Protein AF-A0A562LGI1-F1 (afdb_monomer_lite)

Structure (mmCIF, N/CA/C/O backbone):
data_AF-A0A562LGI1-F1
#
_entry.id   AF-A0A562LGI1-F1
#
loop_
_atom_site.group_PDB
_atom_site.id
_atom_site.type_symbol
_atom_site.label_atom_id
_atom_site.label_alt_id
_atom_site.label_comp_id
_atom_site.label_asym_id
_atom_site.label_entity_id
_atom_site.label_seq_id
_atom_site.pdbx_PDB_ins_code
_atom_site.Cartn_x
_atom_site.Cartn_y
_atom_site.Cartn_z
_atom_site.occupancy
_atom_site.B_iso_or_equiv
_atom_site.auth_seq_id
_atom_site.auth_comp_id
_atom_site.auth_asym_id
_atom_site.auth_atom_id
_atom_site.pdbx_PDB_model_num
ATOM 1 N N . MET A 1 1 ? -8.576 11.559 -2.040 1.00 71.62 1 MET A N 1
ATOM 2 C CA . MET A 1 1 ? -7.499 11.051 -1.160 1.00 71.62 1 MET A CA 1
ATOM 3 C C . MET A 1 1 ? -8.046 9.906 -0.315 1.00 71.62 1 MET A C 1
ATOM 5 O O . MET A 1 1 ? -9.107 10.083 0.276 1.00 71.62 1 MET A O 1
ATOM 9 N N . PHE A 1 2 ? -7.371 8.755 -0.280 1.00 81.25 2 PHE A N 1
ATOM 10 C CA . PHE A 1 2 ? -7.767 7.583 0.516 1.00 81.25 2 PHE A CA 1
ATOM 11 C C . PHE A 1 2 ? -6.683 7.232 1.539 1.00 81.25 2 PHE A C 1
ATOM 13 O 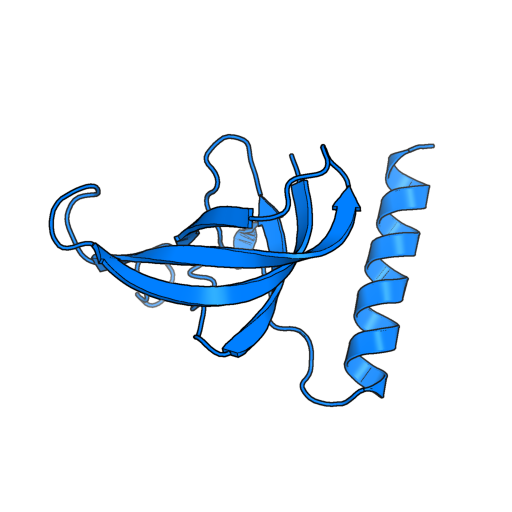O . PHE A 1 2 ? -5.495 7.321 1.235 1.00 81.25 2 PHE A O 1
ATOM 20 N N . VAL A 1 3 ? -7.102 6.824 2.738 1.00 81.81 3 VAL A N 1
ATOM 21 C CA . VAL A 1 3 ? -6.222 6.254 3.763 1.00 81.81 3 VAL A CA 1
ATOM 22 C C . VAL A 1 3 ? -6.848 4.969 4.273 1.00 81.81 3 VAL A C 1
ATOM 24 O O . VAL A 1 3 ? -8.014 4.967 4.674 1.00 81.81 3 VAL A O 1
ATOM 27 N N . GLY A 1 4 ? -6.091 3.879 4.294 1.00 84.94 4 GLY A N 1
ATOM 28 C CA . GLY A 1 4 ? -6.628 2.612 4.768 1.00 84.94 4 GLY A CA 1
ATOM 29 C C . GLY A 1 4 ? -5.604 1.501 4.869 1.00 84.94 4 GLY A C 1
ATOM 30 O O . GLY A 1 4 ? -4.494 1.596 4.348 1.00 84.94 4 GLY A O 1
ATOM 31 N N . VAL A 1 5 ? -6.010 0.437 5.552 1.00 86.06 5 VAL A N 1
ATOM 32 C CA . VAL A 1 5 ? -5.264 -0.813 5.588 1.00 86.06 5 VAL A CA 1
ATOM 33 C C . VAL A 1 5 ? -5.625 -1.615 4.357 1.00 86.06 5 VAL A C 1
ATOM 35 O O . VAL A 1 5 ? -6.804 -1.882 4.106 1.00 86.06 5 VAL A O 1
ATOM 38 N N . VAL A 1 6 ? -4.613 -2.034 3.612 1.00 85.31 6 VAL A N 1
ATOM 39 C CA . VAL A 1 6 ? -4.799 -2.876 2.436 1.00 85.31 6 VAL A CA 1
ATOM 40 C C . VAL A 1 6 ? -3.896 -4.091 2.465 1.00 85.31 6 VAL A C 1
ATOM 42 O O . VAL A 1 6 ? -2.887 -4.104 3.166 1.00 85.31 6 VAL A O 1
ATOM 45 N N . ARG A 1 7 ? -4.210 -5.077 1.629 1.00 85.31 7 ARG A N 1
ATOM 46 C CA . ARG A 1 7 ? -3.341 -6.219 1.355 1.00 85.31 7 ARG A CA 1
ATOM 47 C C . ARG A 1 7 ? -3.053 -6.318 -0.136 1.00 85.31 7 ARG A C 1
ATOM 49 O O . ARG A 1 7 ? -3.989 -6.374 -0.932 1.00 85.31 7 ARG A O 1
ATOM 56 N N . GLY A 1 8 ? -1.775 -6.368 -0.505 1.00 78.81 8 GLY A N 1
ATOM 57 C CA . GLY A 1 8 ? -1.374 -6.588 -1.895 1.00 78.81 8 GLY A CA 1
ATOM 58 C C . GLY A 1 8 ? -1.694 -8.012 -2.342 1.00 78.81 8 GLY A C 1
ATOM 59 O O . GLY A 1 8 ? -1.325 -8.969 -1.654 1.00 78.81 8 GLY A O 1
ATOM 60 N N . THR A 1 9 ? -2.362 -8.163 -3.486 1.00 67.75 9 THR A N 1
ATOM 61 C CA . THR A 1 9 ? -2.798 -9.474 -3.998 1.00 67.75 9 THR A CA 1
ATOM 62 C C . THR A 1 9 ? -2.218 -9.838 -5.353 1.00 67.75 9 THR A C 1
ATOM 64 O O . THR A 1 9 ? -1.967 -11.015 -5.597 1.00 67.75 9 THR A O 1
ATOM 67 N N . GLN A 1 10 ? -1.969 -8.861 -6.221 1.00 70.19 10 GLN A N 1
ATOM 68 C CA . GLN A 1 10 ? -1.417 -9.090 -7.555 1.00 70.19 10 GLN A CA 1
ATOM 69 C C . GLN A 1 10 ? -0.369 -8.036 -7.866 1.00 70.19 10 GLN A C 1
ATOM 71 O O . GLN A 1 10 ? -0.579 -6.869 -7.556 1.00 70.19 10 GLN A O 1
ATOM 76 N N . PHE A 1 11 ? 0.744 -8.464 -8.458 1.00 72.50 11 PHE A N 1
ATOM 77 C CA . PHE A 1 11 ? 1.909 -7.638 -8.753 1.00 72.50 11 PHE A CA 1
ATOM 78 C C . PHE A 1 11 ? 2.282 -7.870 -10.204 1.00 72.50 11 PHE A C 1
ATOM 80 O O . PHE A 1 11 ? 2.584 -8.999 -10.591 1.00 72.50 11 PHE A O 1
ATOM 87 N N . VAL A 1 12 ? 2.236 -6.811 -11.001 1.00 67.75 12 VAL A N 1
ATOM 88 C CA . VAL A 1 12 ? 2.640 -6.849 -12.401 1.00 67.75 12 VAL A CA 1
ATOM 89 C C . VAL A 1 12 ? 3.831 -5.906 -12.544 1.00 67.75 12 VAL A C 1
ATOM 91 O O . VAL A 1 12 ? 3.662 -4.700 -12.327 1.00 67.75 12 VAL A O 1
ATOM 94 N N . PRO A 1 13 ? 5.031 -6.427 -12.863 1.00 65.81 13 PRO A N 1
ATOM 95 C CA . PRO A 1 13 ? 6.135 -5.596 -13.314 1.00 65.81 13 PRO A CA 1
ATOM 96 C C . PRO A 1 13 ? 5.660 -4.853 -14.554 1.00 65.81 13 PRO A C 1
ATOM 98 O O . PRO A 1 13 ? 5.262 -5.469 -15.544 1.00 65.81 13 PRO A O 1
ATOM 101 N N . ASP A 1 14 ? 5.622 -3.531 -14.482 1.00 62.22 14 ASP A N 1
ATOM 102 C CA . ASP A 1 14 ? 5.221 -2.761 -15.635 1.00 62.22 14 ASP A CA 1
ATOM 103 C C . ASP A 1 14 ? 6.406 -2.637 -16.591 1.00 62.22 14 ASP A C 1
ATOM 105 O O . ASP A 1 14 ? 7.357 -1.896 -16.342 1.00 62.22 14 ASP A O 1
ATOM 109 N N . GLU A 1 15 ? 6.358 -3.395 -17.683 1.00 55.03 15 GLU A N 1
ATOM 110 C CA . GLU A 1 15 ? 7.380 -3.339 -18.725 1.00 55.03 15 GLU A CA 1
ATOM 111 C C . GLU A 1 15 ? 7.050 -2.319 -19.829 1.00 55.03 15 GLU A C 1
ATOM 113 O O . GLU A 1 15 ? 7.926 -2.037 -20.647 1.00 55.03 15 GLU A O 1
ATOM 118 N N . ARG A 1 16 ? 5.829 -1.747 -19.905 1.00 51.47 16 ARG A N 1
ATOM 119 C CA . ARG A 1 16 ? 5.437 -0.910 -21.068 1.00 51.47 16 ARG A CA 1
ATOM 120 C C . ARG A 1 16 ? 4.490 0.275 -20.825 1.00 51.47 16 ARG A C 1
ATOM 122 O O . ARG A 1 16 ? 4.440 1.138 -21.696 1.00 51.47 16 ARG A O 1
ATOM 129 N N . VAL A 1 17 ? 3.748 0.370 -19.721 1.00 55.25 17 VAL A N 1
ATOM 130 C CA . VAL A 1 17 ? 2.689 1.393 -19.541 1.00 55.25 17 VAL A CA 1
ATOM 131 C C . VAL A 1 17 ? 3.214 2.702 -18.922 1.00 55.25 17 VAL A C 1
ATOM 133 O O . VAL A 1 17 ? 2.723 3.776 -19.257 1.00 55.25 17 VAL A O 1
ATOM 136 N N . PHE A 1 18 ? 4.257 2.635 -18.095 1.00 52.06 18 PHE A N 1
ATOM 137 C CA . PHE A 1 18 ? 4.895 3.741 -17.363 1.00 52.06 18 PHE A CA 1
ATOM 138 C C . PHE A 1 18 ? 6.405 3.851 -17.642 1.00 52.06 18 PHE A C 1
ATOM 140 O O . PHE A 1 18 ? 7.136 4.491 -16.889 1.00 52.06 18 PHE A O 1
ATOM 147 N N . GLY A 1 19 ? 6.894 3.235 -18.723 1.00 55.28 19 GLY A N 1
ATOM 148 C CA . GLY A 1 19 ? 8.294 3.353 -19.153 1.00 55.28 19 GLY A CA 1
ATOM 149 C C . GLY A 1 19 ? 9.273 2.350 -18.529 1.00 55.28 19 GLY A C 1
ATOM 150 O O . GLY A 1 19 ? 10.477 2.517 -18.698 1.00 55.28 19 GLY A O 1
ATOM 151 N N . GLY A 1 20 ? 8.775 1.300 -17.865 1.00 56.97 20 GLY A N 1
ATOM 152 C CA . GLY A 1 20 ? 9.602 0.234 -17.294 1.00 56.97 20 GLY A CA 1
ATOM 153 C C . GLY A 1 20 ? 9.917 0.434 -15.808 1.00 56.97 20 GLY A C 1
ATOM 154 O O . GLY A 1 20 ? 10.269 1.526 -15.370 1.00 56.97 20 GLY A O 1
ATOM 155 N N . GLY A 1 21 ? 9.792 -0.640 -15.023 1.00 62.56 21 GLY A N 1
ATOM 156 C CA . GLY A 1 21 ? 10.315 -0.751 -13.653 1.00 62.56 21 GLY A CA 1
ATOM 157 C C . GLY A 1 21 ? 9.423 -0.212 -12.528 1.00 62.56 21 GLY A C 1
ATOM 158 O O . GLY A 1 21 ? 9.830 -0.222 -11.368 1.00 62.56 21 GLY A O 1
ATOM 159 N N . HIS A 1 22 ? 8.192 0.183 -12.839 1.00 70.31 22 HIS A N 1
ATOM 160 C CA . HIS A 1 22 ? 7.151 0.388 -11.832 1.00 70.31 22 HIS A CA 1
ATOM 161 C C . HIS A 1 22 ? 6.499 -0.946 -11.464 1.00 70.31 22 HIS A C 1
ATOM 163 O O . HIS A 1 22 ? 6.498 -1.896 -12.252 1.00 70.31 22 HIS A O 1
ATOM 169 N N . ILE A 1 23 ? 5.901 -1.011 -10.278 1.00 74.56 23 ILE A N 1
ATOM 170 C CA . ILE A 1 23 ? 5.096 -2.159 -9.867 1.00 74.56 23 ILE A CA 1
ATOM 171 C C . ILE A 1 23 ? 3.645 -1.703 -9.822 1.00 74.56 23 ILE A C 1
ATOM 173 O O . ILE A 1 23 ? 3.253 -0.923 -8.953 1.00 74.56 23 ILE A O 1
ATOM 177 N N . ARG A 1 24 ? 2.829 -2.205 -10.752 1.00 78.75 24 ARG A N 1
ATOM 178 C CA . ARG A 1 24 ? 1.378 -2.077 -10.626 1.00 78.75 24 ARG A CA 1
ATOM 179 C C . ARG A 1 24 ? 0.894 -3.172 -9.692 1.00 78.75 24 ARG A C 1
ATOM 181 O O . ARG A 1 24 ? 1.164 -4.351 -9.930 1.00 78.75 24 ARG A O 1
ATOM 188 N N . ALA A 1 25 ? 0.176 -2.781 -8.648 1.00 81.44 25 ALA A N 1
ATOM 189 C CA . ALA A 1 25 ? -0.388 -3.716 -7.694 1.00 81.44 25 ALA A CA 1
ATOM 190 C C . ALA A 1 25 ? -1.901 -3.551 -7.568 1.00 81.44 25 ALA A C 1
ATOM 192 O O . ALA A 1 25 ? -2.418 -2.436 -7.551 1.00 81.44 25 ALA A O 1
ATOM 193 N N . VAL A 1 26 ? -2.602 -4.675 -7.438 1.00 85.56 26 VAL A N 1
ATOM 194 C CA . VAL A 1 26 ? -3.993 -4.684 -6.975 1.00 85.56 26 VAL A CA 1
ATOM 195 C C . VAL A 1 26 ? -3.965 -4.858 -5.466 1.00 85.56 26 VAL A C 1
ATOM 197 O O . VAL A 1 26 ? -3.325 -5.784 -4.949 1.00 85.56 26 VAL A O 1
ATOM 200 N N . VAL A 1 27 ? -4.648 -3.967 -4.754 1.00 86.94 27 VAL A N 1
ATOM 201 C CA . VAL A 1 27 ? -4.732 -4.005 -3.295 1.00 86.94 27 VAL A CA 1
ATOM 202 C C . VAL A 1 27 ? -6.182 -4.144 -2.842 1.00 86.94 27 VAL A C 1
ATOM 204 O O . VAL A 1 27 ? -7.065 -3.407 -3.284 1.00 86.94 27 VAL A O 1
ATOM 207 N N . ASP A 1 28 ? -6.421 -5.102 -1.950 1.00 88.94 28 ASP A N 1
ATOM 208 C CA . ASP A 1 28 ? -7.716 -5.297 -1.297 1.00 88.94 28 ASP A CA 1
ATOM 209 C C . ASP A 1 28 ? -7.800 -4.417 -0.054 1.00 88.94 28 ASP A C 1
ATOM 211 O O . ASP A 1 28 ? -6.916 -4.484 0.805 1.00 88.94 28 ASP A O 1
ATOM 215 N N . VAL A 1 29 ? -8.875 -3.641 0.084 1.00 87.44 29 VAL A N 1
ATOM 216 C CA . VAL A 1 29 ? -9.104 -2.817 1.276 1.00 87.44 29 VAL A CA 1
ATOM 217 C C . VAL A 1 29 ? -9.610 -3.690 2.419 1.00 87.44 29 VAL A C 1
ATOM 219 O O . VAL A 1 29 ? -10.625 -4.374 2.303 1.00 87.44 29 VAL A O 1
ATOM 222 N N . ARG A 1 30 ? -8.891 -3.661 3.541 1.00 86.56 30 ARG A N 1
ATOM 223 C CA . ARG A 1 30 ? -9.243 -4.361 4.784 1.00 86.56 30 ARG A CA 1
ATOM 224 C C . ARG A 1 30 ? -9.956 -3.449 5.761 1.00 86.56 30 ARG A C 1
ATOM 226 O O . ARG A 1 30 ? -10.927 -3.859 6.383 1.00 86.56 30 ARG A O 1
ATOM 233 N N . GLU A 1 31 ? -9.470 -2.221 5.876 1.00 84.88 31 GLU A N 1
ATOM 234 C CA . GLU A 1 31 ? -10.039 -1.207 6.750 1.00 84.88 31 GLU A CA 1
ATOM 235 C C . GLU A 1 31 ? -9.917 0.151 6.072 1.00 84.88 31 GLU A C 1
ATOM 237 O O . GLU A 1 31 ? -8.835 0.540 5.626 1.00 84.88 31 GLU A O 1
ATOM 242 N N . MET A 1 32 ? -11.028 0.875 5.987 1.00 83.06 32 MET A N 1
ATOM 243 C CA . MET A 1 32 ? -11.035 2.229 5.457 1.00 83.06 32 MET A CA 1
ATOM 244 C C . MET A 1 32 ? -10.964 3.225 6.604 1.00 83.06 32 MET A C 1
ATOM 246 O O . MET A 1 32 ? -11.860 3.282 7.445 1.00 83.06 32 MET A O 1
ATOM 250 N N . LEU A 1 33 ? -9.923 4.052 6.594 1.00 81.06 33 LEU A N 1
ATOM 251 C CA . LEU A 1 33 ? -9.759 5.123 7.563 1.00 81.06 33 LEU A CA 1
ATOM 252 C C . LEU A 1 33 ? -10.297 6.433 6.989 1.00 81.06 33 LEU A C 1
ATOM 254 O O . LEU A 1 33 ? -11.068 7.095 7.664 1.00 81.06 33 LEU A O 1
ATOM 258 N N . LYS A 1 34 ? -9.995 6.798 5.739 1.00 82.25 34 LYS A N 1
ATOM 259 C CA . LYS A 1 34 ? -10.486 8.036 5.104 1.00 82.25 34 LYS A CA 1
ATOM 260 C C . LYS A 1 34 ? -10.712 7.847 3.605 1.00 82.25 34 LYS A C 1
ATOM 262 O O . LYS A 1 34 ? -9.989 7.083 2.971 1.00 82.25 34 LYS A O 1
ATOM 267 N N . GLY A 1 35 ? -11.647 8.610 3.045 1.00 80.38 35 GLY A N 1
ATOM 268 C CA . GLY A 1 35 ? -11.982 8.603 1.620 1.00 80.38 35 GLY A CA 1
ATOM 269 C C . GLY A 1 35 ? -13.243 7.798 1.313 1.00 80.38 35 GLY A C 1
ATOM 270 O O . GLY A 1 35 ? -13.931 7.341 2.225 1.00 80.38 35 GLY A O 1
ATOM 271 N N . ASP A 1 36 ? -13.540 7.653 0.023 1.00 79.44 36 ASP A N 1
ATOM 272 C CA . ASP A 1 36 ? -14.731 6.939 -0.433 1.00 79.44 36 ASP A CA 1
ATOM 273 C C . ASP A 1 36 ? -14.549 5.418 -0.342 1.00 79.44 36 ASP A C 1
ATOM 275 O O . ASP A 1 36 ? -13.486 4.901 -0.714 1.00 79.44 36 ASP A O 1
ATOM 279 N N . PRO A 1 37 ? -15.588 4.678 0.089 1.00 71.69 37 PRO A N 1
ATOM 280 C CA . PRO A 1 37 ? -15.520 3.232 0.209 1.00 71.69 37 PRO A CA 1
ATOM 281 C C . PRO A 1 37 ? -15.372 2.580 -1.162 1.00 71.69 37 PRO A C 1
ATOM 283 O O . PRO A 1 37 ? -16.278 2.605 -1.995 1.00 71.69 37 PRO A O 1
ATOM 286 N N . LYS A 1 38 ? -14.217 1.946 -1.372 1.00 81.50 38 LYS A N 1
ATOM 287 C CA . LYS A 1 38 ? -13.950 1.062 -2.506 1.00 81.50 38 LYS A CA 1
ATOM 288 C C . LYS A 1 38 ? -13.353 -0.247 -1.994 1.00 81.50 38 LYS A C 1
ATOM 290 O O . LYS A 1 38 ? -12.492 -0.210 -1.119 1.00 81.50 38 LYS A O 1
ATOM 295 N N . PRO A 1 39 ? -13.779 -1.404 -2.525 1.00 82.06 39 PRO A N 1
ATOM 296 C CA . PRO A 1 39 ? -13.283 -2.698 -2.061 1.00 82.06 39 PRO A CA 1
ATOM 297 C C . PRO A 1 39 ? -11.842 -2.971 -2.513 1.00 82.06 39 PRO A C 1
ATOM 299 O O . PRO A 1 39 ? -11.127 -3.741 -1.874 1.00 82.06 39 PRO A O 1
ATOM 302 N N . ARG A 1 40 ? -11.422 -2.358 -3.627 1.00 86.19 40 ARG A N 1
ATOM 303 C CA . ARG A 1 40 ? -10.126 -2.575 -4.273 1.00 86.19 40 ARG A CA 1
ATOM 304 C C . ARG A 1 40 ? -9.599 -1.297 -4.902 1.00 86.19 40 ARG A C 1
ATOM 306 O O . ARG A 1 40 ? -10.387 -0.483 -5.386 1.00 86.19 40 ARG A O 1
ATOM 313 N N . PHE A 1 41 ? -8.277 -1.185 -4.952 1.00 84.62 41 PHE A N 1
ATOM 314 C CA . PHE A 1 41 ? -7.572 -0.159 -5.713 1.00 84.62 41 PHE A CA 1
ATOM 315 C C . PHE A 1 41 ? -6.514 -0.788 -6.620 1.00 84.62 41 PHE A C 1
ATOM 317 O O . PHE A 1 41 ? -5.837 -1.739 -6.229 1.00 84.62 41 PHE A O 1
ATOM 324 N N . ASP A 1 42 ? -6.363 -0.209 -7.809 1.00 86.69 42 ASP A N 1
ATOM 325 C CA . ASP A 1 42 ? -5.170 -0.373 -8.633 1.00 86.69 42 ASP A CA 1
ATOM 326 C C . ASP A 1 42 ? -4.189 0.726 -8.244 1.00 86.69 42 ASP A C 1
ATOM 328 O O . ASP A 1 42 ? -4.505 1.911 -8.376 1.00 86.69 42 ASP A O 1
ATOM 332 N N . VAL A 1 43 ? -3.017 0.338 -7.756 1.00 85.88 43 VAL A N 1
ATOM 333 C CA . VAL A 1 43 ? -1.990 1.265 -7.282 1.00 85.88 43 VAL A CA 1
ATOM 334 C C . VAL A 1 43 ? -0.702 1.105 -8.069 1.00 85.88 43 VAL A C 1
ATOM 336 O O . VAL A 1 43 ? -0.424 0.042 -8.631 1.00 85.88 43 VAL A O 1
ATOM 339 N N . ILE A 1 44 ? 0.087 2.173 -8.105 1.00 83.56 44 ILE A N 1
ATOM 340 C CA . ILE A 1 44 ? 1.380 2.204 -8.787 1.00 83.56 44 ILE A CA 1
ATOM 341 C C . ILE A 1 44 ? 2.449 2.521 -7.752 1.00 83.56 44 ILE A C 1
ATOM 343 O O . ILE A 1 44 ? 2.440 3.603 -7.164 1.00 83.56 44 ILE A O 1
ATOM 347 N N . ASP A 1 45 ? 3.357 1.577 -7.534 1.00 80.75 45 ASP A N 1
ATOM 348 C CA . ASP A 1 45 ? 4.565 1.786 -6.744 1.00 80.75 45 ASP A CA 1
ATOM 349 C C . ASP A 1 45 ? 5.712 2.217 -7.659 1.00 80.75 45 ASP A C 1
ATOM 351 O O . ASP A 1 45 ? 5.876 1.711 -8.778 1.00 80.75 45 ASP A O 1
ATOM 355 N N . GLY A 1 46 ? 6.482 3.186 -7.170 1.00 72.00 46 GLY A N 1
ATOM 356 C CA . GLY A 1 46 ? 7.655 3.708 -7.852 1.00 72.00 46 GLY A CA 1
ATOM 357 C C . GLY A 1 46 ? 8.743 2.650 -8.031 1.00 72.00 46 GLY A C 1
ATOM 358 O O . GLY A 1 46 ? 8.746 1.604 -7.380 1.00 72.00 46 GLY A O 1
ATOM 359 N N . LEU A 1 47 ? 9.701 2.959 -8.905 1.00 68.62 47 LEU A N 1
ATOM 360 C CA . LEU A 1 47 ? 10.891 2.145 -9.148 1.00 68.62 47 LEU A CA 1
ATOM 361 C C . LEU A 1 47 ? 11.593 1.761 -7.832 1.00 68.62 47 LEU A C 1
ATOM 363 O O . LEU A 1 47 ? 11.894 2.657 -7.035 1.00 68.62 47 LEU A O 1
ATOM 367 N N . PRO A 1 48 ? 11.945 0.477 -7.614 1.00 67.06 48 PRO A N 1
ATOM 368 C CA . PRO A 1 48 ? 12.689 0.023 -6.437 1.00 67.06 48 PRO A CA 1
ATOM 369 C C . PRO A 1 48 ? 14.182 0.389 -6.546 1.00 67.06 48 PRO A C 1
ATOM 371 O O . PRO A 1 48 ? 15.070 -0.440 -6.358 1.00 67.06 48 PRO A O 1
ATOM 374 N N . LEU A 1 49 ? 14.470 1.643 -6.895 1.00 66.88 49 LEU A N 1
ATOM 375 C CA . LEU A 1 49 ? 15.806 2.215 -6.948 1.00 66.88 49 LEU A CA 1
ATOM 376 C C . LEU A 1 49 ? 16.092 2.962 -5.644 1.00 66.88 49 LEU A C 1
ATOM 378 O O . LEU A 1 49 ? 15.223 3.633 -5.079 1.00 66.88 49 LEU A O 1
ATOM 382 N N . ILE A 1 50 ? 17.336 2.864 -5.174 1.00 61.69 50 ILE A N 1
ATOM 383 C CA . ILE A 1 50 ? 17.797 3.595 -3.991 1.00 61.69 50 ILE A CA 1
ATOM 384 C C . ILE A 1 50 ? 17.553 5.093 -4.220 1.00 61.69 50 ILE A C 1
ATOM 386 O O . ILE A 1 50 ? 17.990 5.656 -5.219 1.00 61.69 50 ILE A O 1
ATOM 390 N N . GLY A 1 51 ? 16.833 5.727 -3.291 1.00 66.56 51 GLY A N 1
ATOM 391 C CA . GLY A 1 51 ? 16.490 7.150 -3.355 1.00 66.56 51 GLY A CA 1
ATOM 392 C C . GLY A 1 51 ? 15.153 7.486 -4.029 1.00 66.56 51 GLY A C 1
ATOM 393 O O . GLY A 1 51 ? 14.743 8.638 -3.957 1.00 66.56 51 GLY A O 1
ATOM 394 N N . MET A 1 52 ? 14.426 6.524 -4.616 1.00 71.44 52 MET A N 1
ATOM 395 C CA . MET A 1 52 ? 13.170 6.799 -5.344 1.00 71.44 52 MET A CA 1
ATOM 396 C C . MET A 1 52 ? 11.873 6.661 -4.522 1.00 71.44 52 MET A C 1
ATOM 398 O O . MET A 1 52 ? 10.804 6.454 -5.086 1.00 71.44 52 MET A O 1
ATOM 402 N N . CYS A 1 53 ? 11.924 6.804 -3.191 1.00 76.50 53 CYS A N 1
ATOM 403 C CA . CYS A 1 53 ? 10.746 6.759 -2.301 1.00 76.50 53 CYS A CA 1
ATOM 404 C C . CYS A 1 53 ? 9.807 5.538 -2.495 1.00 76.50 53 CYS A C 1
ATOM 406 O O . CYS A 1 53 ? 8.668 5.595 -2.036 1.00 76.50 53 CYS A O 1
ATOM 408 N N . SER A 1 54 ? 10.228 4.448 -3.148 1.00 81.19 54 SER A N 1
ATOM 409 C CA . SER A 1 54 ? 9.358 3.289 -3.405 1.00 81.19 54 SER A CA 1
ATOM 410 C C . SER A 1 54 ? 8.863 2.672 -2.100 1.00 81.19 54 SER A C 1
ATOM 412 O O . SER A 1 54 ? 9.642 2.465 -1.170 1.00 81.19 54 SER A O 1
ATOM 414 N N . ALA A 1 55 ? 7.566 2.365 -2.042 1.00 80.06 55 ALA A N 1
ATOM 415 C CA . ALA A 1 55 ? 6.953 1.668 -0.914 1.00 80.06 55 ALA A CA 1
ATOM 416 C C . ALA A 1 55 ? 7.362 0.187 -0.847 1.00 80.06 55 ALA A C 1
ATOM 418 O O . ALA A 1 55 ? 7.161 -0.458 0.186 1.00 80.06 55 ALA A O 1
ATOM 419 N N . SER A 1 56 ? 7.946 -0.341 -1.928 1.00 78.69 56 SER A N 1
ATOM 420 C CA . SER A 1 56 ? 8.331 -1.741 -2.082 1.00 78.69 56 SER A CA 1
ATOM 421 C C . SER A 1 56 ? 7.197 -2.675 -1.666 1.00 78.69 56 SER A C 1
ATOM 423 O O . SER A 1 56 ? 7.364 -3.521 -0.777 1.00 78.69 56 SER A O 1
ATOM 425 N N . LEU A 1 57 ? 6.019 -2.477 -2.265 1.00 79.94 57 LEU A N 1
ATOM 426 C CA . LEU A 1 57 ? 4.846 -3.300 -1.999 1.00 79.94 57 LEU A CA 1
ATOM 427 C C . LEU A 1 57 ? 5.152 -4.782 -2.276 1.00 79.94 57 LEU A C 1
ATOM 429 O O . LEU A 1 57 ? 5.800 -5.131 -3.263 1.00 79.94 57 LEU A O 1
ATOM 433 N N . ARG A 1 58 ? 4.657 -5.670 -1.408 1.00 78.62 58 ARG A N 1
ATOM 434 C CA . ARG A 1 58 ? 4.837 -7.126 -1.510 1.00 78.62 58 ARG A CA 1
ATOM 435 C C . ARG A 1 58 ? 3.512 -7.853 -1.371 1.00 78.62 58 ARG A C 1
ATOM 437 O O . ARG A 1 58 ? 2.645 -7.455 -0.590 1.00 78.62 58 ARG A O 1
ATOM 444 N N . ALA A 1 59 ? 3.380 -8.954 -2.102 1.00 79.94 59 ALA A N 1
ATOM 445 C CA . ALA A 1 59 ? 2.200 -9.801 -2.037 1.00 79.94 59 ALA A CA 1
ATOM 446 C C . ALA A 1 59 ? 2.011 -10.392 -0.643 1.00 79.94 59 ALA A C 1
ATOM 448 O O . ALA A 1 59 ? 2.960 -10.834 0.000 1.00 79.94 59 ALA A O 1
ATOM 449 N N . GLY A 1 60 ? 0.763 -10.400 -0.179 1.00 79.06 60 GLY A N 1
ATOM 450 C CA . GLY A 1 60 ? 0.390 -10.998 1.095 1.00 79.06 60 GLY A CA 1
ATOM 451 C C . GLY A 1 60 ? 0.706 -10.153 2.330 1.00 79.06 60 GLY A C 1
ATOM 452 O O . GLY A 1 60 ? 0.149 -10.474 3.380 1.00 79.06 60 GLY A O 1
ATOM 453 N N . ILE A 1 61 ? 1.495 -9.082 2.204 1.00 82.19 61 ILE A N 1
ATOM 454 C CA . ILE A 1 61 ? 1.787 -8.127 3.278 1.00 82.19 61 ILE A CA 1
ATOM 455 C C . ILE A 1 61 ? 0.702 -7.053 3.321 1.00 82.19 61 ILE A C 1
ATOM 457 O O . ILE A 1 61 ? 0.152 -6.647 2.290 1.00 82.19 61 ILE A O 1
ATOM 461 N N . GLU A 1 62 ? 0.374 -6.619 4.534 1.00 86.75 62 GLU A N 1
ATOM 462 C CA . GLU A 1 62 ? -0.576 -5.540 4.746 1.00 86.75 62 GLU A CA 1
ATOM 463 C C . GLU A 1 62 ? 0.137 -4.213 4.942 1.00 86.75 62 GLU A C 1
ATOM 465 O O . GLU A 1 62 ? 1.178 -4.134 5.590 1.00 86.75 62 GLU A O 1
ATOM 470 N N . TYR A 1 63 ? -0.437 -3.171 4.362 1.00 86.69 63 TYR A N 1
ATOM 471 C CA . TYR A 1 63 ? 0.129 -1.835 4.345 1.00 86.69 63 TYR A CA 1
ATOM 472 C C . TYR A 1 63 ? -0.905 -0.842 4.829 1.00 86.69 63 TYR A C 1
ATOM 474 O O . TYR A 1 63 ? -2.097 -0.978 4.550 1.00 86.69 63 TYR A O 1
ATOM 482 N N . VAL A 1 64 ? -0.423 0.198 5.495 1.00 87.38 64 VAL A N 1
ATOM 483 C CA . VAL A 1 64 ? -1.153 1.455 5.570 1.00 87.38 64 VAL A CA 1
ATOM 484 C C . VAL A 1 64 ? -0.871 2.183 4.268 1.00 87.38 64 VAL A C 1
ATOM 486 O O . VAL A 1 64 ? 0.278 2.534 3.999 1.00 87.38 64 VAL A O 1
ATOM 489 N N . LEU A 1 65 ? -1.904 2.387 3.461 1.00 85.56 65 LEU A N 1
ATOM 490 C CA . LEU A 1 65 ? -1.814 3.157 2.231 1.00 85.56 65 LEU A CA 1
ATOM 491 C C . LEU A 1 65 ? -2.319 4.574 2.422 1.00 85.56 65 LEU A C 1
ATOM 493 O O . LEU A 1 65 ? -3.361 4.794 3.038 1.00 85.56 65 LEU A O 1
ATOM 497 N N . PHE A 1 66 ? -1.610 5.493 1.778 1.00 82.06 66 PHE A N 1
ATOM 498 C CA . PHE A 1 66 ? -2.053 6.850 1.507 1.00 82.06 66 PHE A CA 1
ATOM 499 C C . PHE A 1 66 ? -2.107 7.007 -0.009 1.00 82.06 66 PHE A C 1
ATOM 501 O O . PHE A 1 66 ? -1.073 7.004 -0.675 1.00 82.06 66 PHE A O 1
ATOM 508 N N . LEU A 1 67 ? -3.316 7.091 -0.558 1.00 78.25 67 LEU A N 1
ATOM 509 C CA . LEU A 1 67 ? -3.528 7.271 -1.990 1.00 78.25 67 LEU A CA 1
ATOM 510 C C . LEU A 1 67 ? -3.920 8.714 -2.281 1.00 78.25 67 LEU A C 1
ATOM 512 O O . LEU A 1 67 ? -4.903 9.247 -1.744 1.00 78.25 67 LEU A O 1
ATOM 516 N N . ASP A 1 68 ? -3.140 9.325 -3.164 1.00 73.56 68 ASP A N 1
ATOM 517 C CA . ASP A 1 68 ? -3.486 10.569 -3.829 1.00 73.56 68 ASP A CA 1
ATOM 518 C C . ASP A 1 68 ? -4.431 10.306 -5.018 1.00 73.56 68 ASP A C 1
ATOM 520 O O . ASP A 1 68 ? -4.885 9.187 -5.257 1.00 73.56 68 ASP A O 1
ATOM 524 N N . GLU A 1 69 ? -4.768 11.354 -5.766 1.00 72.31 69 GLU A N 1
ATOM 525 C CA . GLU A 1 69 ? -5.656 11.259 -6.934 1.00 72.31 69 GLU A CA 1
ATOM 526 C C . GLU A 1 69 ? -5.061 10.441 -8.091 1.00 72.31 69 GLU A C 1
ATOM 528 O O . GLU A 1 69 ? -5.786 10.045 -9.002 1.00 72.31 69 GLU A O 1
ATOM 533 N N . ARG A 1 70 ? -3.752 10.163 -8.057 1.00 74.62 70 ARG A N 1
ATOM 534 C CA . ARG A 1 70 ? -3.030 9.397 -9.078 1.00 74.62 70 ARG A CA 1
ATOM 535 C C . ARG A 1 70 ? -2.926 7.913 -8.727 1.00 74.62 70 ARG A C 1
ATOM 537 O O . ARG A 1 70 ? -2.376 7.152 -9.517 1.00 74.62 70 ARG A O 1
ATOM 544 N N . ASN A 1 71 ? -3.441 7.502 -7.563 1.00 78.06 71 ASN A N 1
ATOM 545 C CA . ASN A 1 71 ? -3.250 6.169 -6.984 1.00 78.06 71 ASN A CA 1
ATOM 546 C C . ASN A 1 71 ? -1.764 5.765 -6.890 1.00 78.06 71 ASN A C 1
ATOM 548 O O . ASN A 1 71 ? -1.422 4.581 -6.975 1.00 78.06 71 ASN A O 1
ATOM 552 N N . ALA A 1 72 ? -0.877 6.749 -6.729 1.00 82.12 72 ALA A N 1
ATOM 553 C CA . ALA A 1 72 ? 0.545 6.504 -6.568 1.00 82.12 72 ALA A CA 1
ATOM 554 C C . ALA A 1 72 ? 0.851 6.175 -5.104 1.00 82.12 72 ALA A C 1
ATOM 556 O O . ALA A 1 72 ? 0.329 6.811 -4.184 1.00 82.12 72 ALA A O 1
ATOM 557 N N . VAL A 1 73 ? 1.723 5.193 -4.884 1.00 85.12 73 VAL A N 1
ATOM 558 C CA . VAL A 1 73 ? 2.197 4.817 -3.550 1.00 85.12 73 VAL A CA 1
ATOM 559 C C . VAL A 1 73 ? 3.678 5.118 -3.422 1.00 85.12 73 VAL A C 1
ATOM 561 O O . VAL A 1 73 ? 4.459 4.913 -4.348 1.00 85.12 73 VAL A O 1
ATOM 564 N N . SER A 1 74 ? 4.071 5.637 -2.265 1.00 83.56 74 SER A N 1
ATOM 565 C CA . SER A 1 74 ? 5.472 5.896 -1.950 1.00 83.56 74 SER A CA 1
ATOM 566 C C . SER A 1 74 ? 5.666 5.963 -0.441 1.00 83.56 74 SER A C 1
ATOM 568 O O . SER A 1 74 ? 4.772 6.374 0.291 1.00 83.56 74 SER A O 1
ATOM 570 N N . MET A 1 75 ? 6.858 5.653 0.057 1.00 82.31 75 MET A N 1
ATOM 571 C CA . MET A 1 75 ? 7.189 5.928 1.460 1.00 82.31 75 MET A CA 1
ATOM 572 C C . MET A 1 75 ? 7.026 7.414 1.803 1.00 82.31 75 MET A C 1
ATOM 574 O O . MET A 1 75 ? 6.674 7.764 2.926 1.00 82.31 75 MET A O 1
ATOM 578 N N . CYS A 1 76 ? 7.233 8.291 0.820 1.00 80.31 76 CYS A N 1
ATOM 579 C CA . CYS A 1 76 ? 7.171 9.739 0.986 1.00 80.31 76 CYS A CA 1
ATOM 580 C C . CYS A 1 76 ? 5.733 10.268 1.143 1.00 80.31 76 CYS A C 1
ATOM 582 O O . CYS A 1 76 ? 5.545 11.333 1.724 1.00 80.31 76 CYS A O 1
ATOM 584 N N . ASN A 1 77 ? 4.715 9.504 0.726 1.00 78.62 77 ASN A N 1
ATOM 585 C CA . ASN A 1 77 ? 3.314 9.799 1.046 1.00 78.62 77 ASN A CA 1
ATOM 586 C C . ASN A 1 77 ? 2.836 9.152 2.361 1.00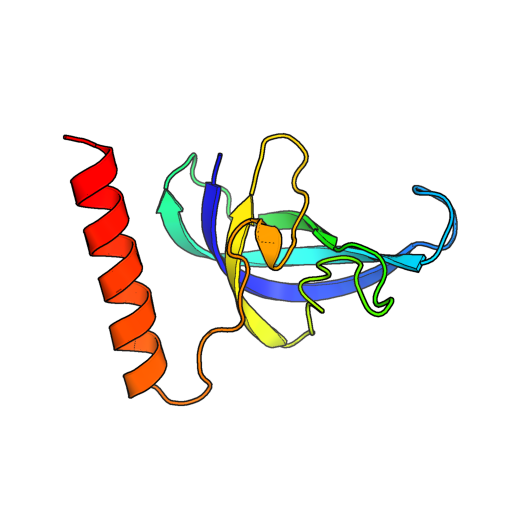 78.62 77 ASN A C 1
ATOM 588 O O . ASN A 1 77 ? 1.677 9.311 2.732 1.00 78.62 77 ASN A O 1
ATOM 592 N N . GLY A 1 78 ? 3.723 8.448 3.075 1.00 78.06 78 GLY A N 1
ATOM 593 C CA . GLY A 1 78 ? 3.415 7.763 4.330 1.00 7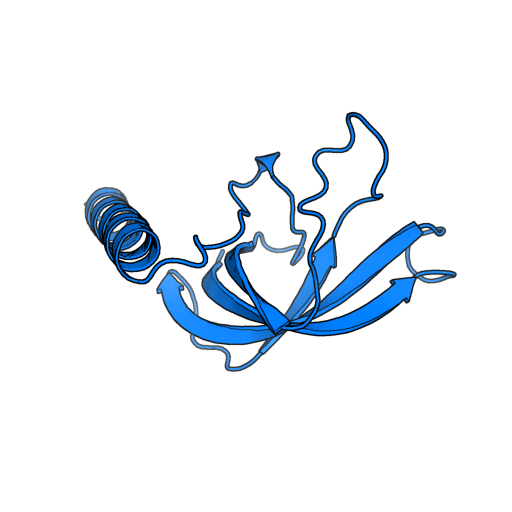8.06 78 GLY A CA 1
ATOM 594 C C . GLY A 1 78 ? 3.021 6.296 4.167 1.00 78.06 78 GLY A C 1
ATOM 595 O O . GLY A 1 78 ? 2.703 5.648 5.168 1.00 78.06 78 GLY A O 1
ATOM 596 N N . THR A 1 79 ? 3.053 5.747 2.946 1.00 85.69 79 THR A N 1
ATOM 597 C CA . THR A 1 79 ? 2.809 4.316 2.737 1.00 85.69 79 THR A CA 1
ATOM 598 C C . THR A 1 79 ? 3.871 3.485 3.449 1.00 85.69 79 THR A C 1
ATOM 600 O O . THR A 1 79 ? 5.069 3.663 3.224 1.00 85.69 79 THR A O 1
ATOM 603 N N . ARG A 1 80 ? 3.436 2.550 4.297 1.00 84.50 80 ARG A N 1
ATOM 604 C CA . ARG A 1 80 ? 4.337 1.694 5.081 1.00 84.50 80 ARG A CA 1
ATOM 605 C C . ARG A 1 80 ? 3.707 0.333 5.388 1.00 84.50 80 ARG A C 1
ATOM 607 O O . ARG A 1 80 ? 2.483 0.264 5.531 1.00 84.50 80 ARG A O 1
ATOM 614 N N . PRO A 1 81 ? 4.505 -0.746 5.489 1.00 85.81 81 PRO A N 1
ATOM 615 C CA . PRO A 1 81 ? 3.995 -2.042 5.919 1.00 85.81 81 PRO A CA 1
ATOM 616 C C . PRO A 1 81 ? 3.486 -1.947 7.361 1.00 85.81 81 PRO A C 1
ATOM 618 O O . PRO A 1 81 ? 4.099 -1.286 8.203 1.00 85.81 81 PRO A O 1
ATOM 621 N N . LEU A 1 82 ? 2.369 -2.611 7.645 1.00 83.25 82 LEU A N 1
ATOM 622 C CA . LEU A 1 82 ? 1.942 -2.856 9.017 1.00 83.25 82 LEU A CA 1
ATOM 623 C C . LEU A 1 82 ? 2.868 -3.895 9.644 1.00 83.25 82 LEU A C 1
ATOM 625 O O . LEU A 1 82 ? 3.249 -4.869 8.993 1.00 83.25 82 LEU A O 1
ATOM 629 N N . GLY A 1 83 ? 3.217 -3.687 10.913 1.00 69.75 83 GLY A N 1
ATOM 630 C 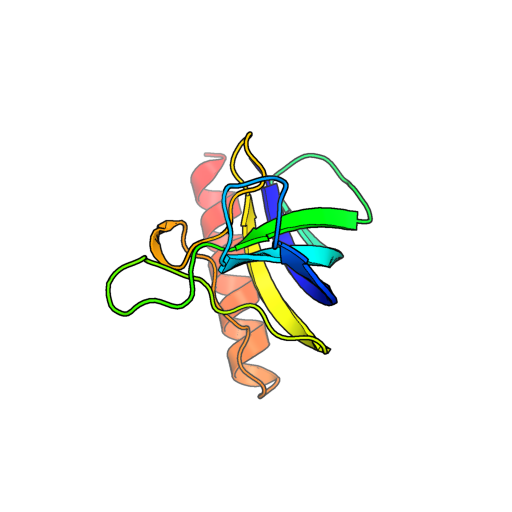CA . GLY A 1 83 ? 4.022 -4.650 11.662 1.00 69.75 83 GLY A CA 1
ATOM 631 C C . GLY A 1 83 ? 3.392 -6.050 11.654 1.00 69.75 83 GLY A C 1
ATOM 632 O O . GLY A 1 83 ? 2.176 -6.195 11.775 1.00 69.75 83 GLY A O 1
ATOM 633 N N . GLU A 1 84 ? 4.225 -7.089 11.535 1.00 62.97 84 GLU A N 1
ATOM 634 C CA . GLU A 1 84 ? 3.778 -8.493 11.536 1.00 62.97 84 GLU A CA 1
ATOM 635 C C . GLU A 1 84 ? 3.189 -8.922 12.891 1.00 62.97 84 GLU A C 1
ATOM 637 O O . GLU A 1 84 ? 2.395 -9.860 12.967 1.00 62.97 84 GLU A O 1
ATOM 642 N N . LYS A 1 85 ? 3.553 -8.226 13.976 1.00 65.69 85 LYS A N 1
ATOM 643 C CA . LYS A 1 85 ? 3.039 -8.490 15.321 1.00 65.69 85 LYS A CA 1
ATOM 644 C C . LYS A 1 85 ? 1.727 -7.746 15.555 1.00 65.69 85 LYS A C 1
ATOM 646 O O . LYS A 1 85 ? 1.621 -6.541 15.333 1.00 65.69 85 LYS A O 1
ATOM 651 N N . THR A 1 86 ? 0.748 -8.454 16.115 1.00 60.56 86 THR A N 1
ATOM 652 C CA . THR A 1 86 ? -0.603 -7.943 16.407 1.00 60.56 86 THR A CA 1
ATOM 653 C C . THR A 1 86 ? -0.603 -6.661 17.249 1.00 60.56 86 THR A C 1
ATOM 655 O O . THR A 1 86 ? -1.438 -5.787 17.027 1.00 60.56 86 THR A O 1
ATOM 658 N N . TYR A 1 87 ? 0.339 -6.527 18.190 1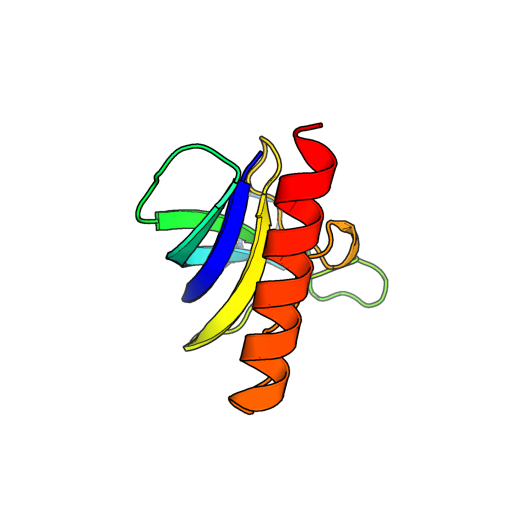.00 61.78 87 TYR A N 1
ATOM 659 C CA . TYR A 1 87 ? 0.467 -5.335 19.034 1.00 61.78 87 TYR A CA 1
ATOM 660 C C . TYR A 1 87 ? 0.903 -4.102 18.232 1.00 61.78 87 TYR A C 1
ATOM 662 O O . TYR A 1 87 ? 0.237 -3.069 18.281 1.00 61.78 87 TYR A O 1
ATOM 670 N N . ASP A 1 88 ? 1.961 -4.237 17.431 1.00 70.31 88 ASP A N 1
ATOM 671 C CA . ASP A 1 88 ? 2.494 -3.147 16.606 1.00 70.31 88 ASP A CA 1
ATOM 672 C C . ASP A 1 88 ? 1.445 -2.671 15.597 1.00 70.31 88 ASP A C 1
ATOM 674 O O . ASP A 1 88 ? 1.257 -1.471 15.394 1.00 70.31 88 ASP A O 1
ATOM 678 N N . ARG A 1 89 ? 0.677 -3.615 15.043 1.00 71.50 89 ARG A N 1
ATOM 679 C CA . ARG A 1 89 ? -0.458 -3.327 14.169 1.00 71.50 89 ARG A CA 1
ATOM 680 C C . ARG A 1 89 ? -1.535 -2.491 14.864 1.00 71.50 89 ARG A C 1
ATOM 682 O O . ARG A 1 89 ? -1.958 -1.478 14.315 1.00 71.50 89 ARG A O 1
ATOM 689 N N . ALA A 1 90 ? -2.005 -2.910 16.041 1.00 71.81 90 ALA A N 1
ATOM 690 C CA . ALA A 1 90 ? -3.094 -2.223 16.740 1.00 71.81 90 ALA A CA 1
ATOM 691 C C . ALA A 1 90 ? -2.710 -0.785 17.123 1.00 71.81 90 ALA A C 1
ATOM 693 O O . ALA A 1 90 ? -3.522 0.130 16.983 1.00 71.81 90 ALA A O 1
ATOM 694 N N . VAL A 1 91 ? -1.459 -0.576 17.546 1.00 78.50 91 VAL A N 1
ATOM 695 C CA . VAL A 1 91 ? -0.918 0.757 17.845 1.00 78.50 91 VAL A CA 1
ATOM 696 C C . VAL A 1 91 ? -0.877 1.623 16.584 1.00 78.50 91 VAL A C 1
ATOM 698 O O . VAL A 1 91 ? -1.363 2.751 16.610 1.00 78.50 91 VAL A O 1
ATOM 701 N N . GLN A 1 92 ? -0.370 1.089 15.468 1.00 76.69 92 GLN A N 1
ATOM 702 C CA . GLN A 1 92 ? -0.281 1.817 14.198 1.00 76.69 92 GLN A CA 1
ATOM 703 C C . GLN A 1 92 ? -1.659 2.187 13.631 1.00 76.69 92 GLN A C 1
ATOM 705 O O . GLN A 1 92 ? -1.846 3.309 13.168 1.00 76.69 92 GLN A O 1
ATOM 710 N N . VAL A 1 93 ? -2.640 1.281 13.685 1.00 76.44 93 VAL A N 1
ATOM 711 C CA . VAL A 1 93 ? -4.015 1.567 13.232 1.00 76.44 93 VAL A CA 1
ATOM 712 C C . VAL A 1 93 ? -4.665 2.633 14.110 1.00 76.44 93 VAL A C 1
ATOM 714 O O . VAL A 1 93 ? -5.265 3.574 13.589 1.00 76.44 93 VAL A O 1
ATOM 717 N N . ARG A 1 94 ? -4.500 2.542 15.434 1.00 80.31 94 ARG A N 1
ATOM 718 C CA . ARG A 1 94 ? -5.050 3.530 16.367 1.00 80.31 94 ARG A CA 1
ATOM 719 C C . ARG A 1 94 ? -4.440 4.918 16.170 1.00 80.31 94 ARG A C 1
ATOM 721 O O . ARG A 1 94 ? -5.181 5.892 16.119 1.00 80.31 94 ARG A O 1
ATOM 728 N N . GLU A 1 95 ? -3.124 5.007 15.978 1.00 80.00 95 GLU A N 1
ATOM 729 C CA . GLU A 1 95 ? -2.439 6.267 15.654 1.00 80.00 95 GLU A CA 1
ATOM 730 C C . GLU A 1 95 ? -3.067 6.947 14.423 1.00 80.00 95 GLU A C 1
ATOM 732 O O . GLU A 1 95 ? -3.306 8.156 14.420 1.00 80.00 95 GLU A O 1
ATOM 737 N N . LEU A 1 96 ? -3.391 6.166 13.389 1.00 76.06 96 LEU A N 1
ATOM 738 C CA . LEU A 1 96 ? -4.001 6.674 12.160 1.00 76.06 96 LEU A CA 1
ATOM 739 C C . LEU A 1 96 ? -5.457 7.100 12.350 1.00 76.06 96 LEU A C 1
ATOM 741 O O . LEU A 1 96 ? -5.870 8.115 11.789 1.00 76.06 96 LEU A O 1
ATOM 745 N N . GLN A 1 97 ? -6.230 6.355 13.141 1.00 78.06 97 GLN A N 1
ATOM 746 C CA . GLN A 1 97 ? -7.590 6.746 13.516 1.00 78.06 97 GLN A CA 1
ATOM 747 C C . GLN A 1 97 ? -7.576 8.070 14.298 1.00 78.06 97 GLN A C 1
ATOM 749 O O . GLN A 1 97 ? -8.338 8.983 13.980 1.00 78.06 97 GLN A O 1
ATOM 754 N N . ASP A 1 98 ? -6.645 8.231 15.240 1.00 81.00 98 ASP A N 1
ATOM 755 C CA . ASP A 1 98 ? -6.482 9.467 16.009 1.00 81.00 98 ASP A CA 1
ATOM 756 C C . ASP A 1 98 ? -6.027 10.644 15.127 1.00 81.00 98 ASP A C 1
ATOM 758 O O . ASP A 1 98 ? -6.414 11.794 15.355 1.00 81.00 98 ASP A O 1
ATOM 762 N N . LEU A 1 99 ? -5.193 10.393 14.113 1.00 70.94 99 LEU A N 1
ATOM 763 C CA . LEU A 1 99 ? -4.819 11.397 13.109 1.00 70.94 99 LEU A CA 1
ATOM 764 C C . LEU A 1 99 ? -6.006 11.792 12.226 1.00 70.94 99 LEU A C 1
ATOM 766 O O . LEU A 1 99 ? -6.192 12.979 11.958 1.00 70.94 99 LEU A O 1
ATOM 770 N N . LYS A 1 100 ? -6.840 10.828 11.818 1.00 69.38 100 LYS A N 1
ATOM 771 C CA . LYS A 1 100 ? -8.062 11.095 11.053 1.00 69.38 100 LYS A CA 1
ATOM 772 C C . LYS A 1 100 ? -8.982 12.041 11.822 1.00 69.38 100 LYS A C 1
ATOM 774 O O . LYS A 1 100 ? -9.322 13.094 11.288 1.00 69.38 100 LYS A O 1
ATOM 779 N N . VAL A 1 101 ? -9.305 11.699 13.072 1.00 76.94 101 VAL A N 1
ATOM 780 C CA . VAL A 1 101 ? -10.188 12.500 13.938 1.00 76.94 101 VAL A CA 1
ATOM 781 C C . VAL A 1 101 ? -9.650 13.921 14.115 1.00 76.94 101 VAL A C 1
ATOM 783 O O . VAL A 1 101 ? -10.418 14.878 14.091 1.00 76.94 101 VAL A O 1
ATOM 786 N N . ARG A 1 102 ? -8.328 14.080 14.260 1.00 70.94 102 ARG A N 1
ATOM 787 C CA . ARG A 1 102 ? -7.690 15.402 14.350 1.00 70.94 102 ARG A CA 1
ATOM 788 C C . ARG A 1 102 ? -7.744 16.194 13.044 1.00 70.94 102 ARG A C 1
ATOM 790 O O . ARG A 1 102 ? -7.822 17.408 13.108 1.00 70.94 102 ARG A O 1
ATOM 797 N N . SER A 1 103 ? -7.707 15.532 11.887 1.00 62.50 103 SER A N 1
ATOM 798 C CA . SER A 1 103 ? -7.760 16.190 10.570 1.00 62.50 103 SER A CA 1
ATOM 799 C C . SER A 1 103 ? -9.157 16.664 10.149 1.00 62.50 103 SER A C 1
ATOM 801 O O . SER A 1 103 ? -9.282 17.352 9.140 1.00 62.50 103 SER A O 1
ATOM 803 N N . GLU A 1 104 ? -10.198 16.235 10.865 1.00 66.88 104 GLU A N 1
ATOM 804 C CA . GLU A 1 104 ? -11.609 16.557 10.600 1.00 66.88 104 GLU A CA 1
ATOM 805 C C . GLU A 1 104 ? -12.157 17.648 11.543 1.00 66.88 104 GLU A C 1
ATOM 807 O O . GLU A 1 104 ? -13.317 18.036 11.409 1.00 66.88 104 GLU A O 1
ATOM 812 N N . ARG A 1 105 ? -11.338 18.130 12.489 1.00 54.88 105 ARG A N 1
ATOM 813 C CA . ARG A 1 105 ? -11.622 19.269 13.377 1.00 54.88 105 ARG A CA 1
ATOM 814 C C . ARG A 1 105 ? -10.948 20.532 12.864 1.00 54.88 105 ARG A C 1
ATOM 816 O O . ARG A 1 105 ? -11.553 21.605 13.059 1.00 54.88 105 ARG A O 1
#

Secondary structure (DSSP, 8-state):
-EEEEEEEEEEEEESSSSSSSEE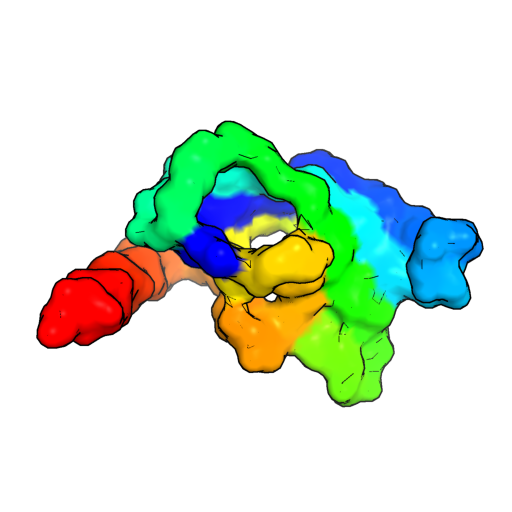EEEEEEEEEEESS--SEEEEEEPP--TTS------TT-EEEEEE-TT-EE-GGGT-EEPPSSHHHHHHHHHHHHHHHHHHT-

Foldseek 3Di:
DWWAKWAWADWDQDCDDPPGQKIWTKIAGPTTQDDDDDRIDTAIFDHPDVPTQGQPHDHGFMWTADQDPRNYGGVVSVIHTQDPDPVSNVVVVVVSNVVSVVVVD

Radius of gyration: 13.63 Å; chains: 1; bounding box: 33×30×40 Å

Organism: NCBI:txid686800

Sequence (105 aa):
MFVGVVRGTQFVPDERVFGGGHIRAVVDVREMLKGDPKPRFDVIDGLPLIGMCSASLRAGIEYVLFLDERNAVSMCNGTRPLGEKTYDRAVQVRELQDLKVRSER

pLDDT: mean 75.84, std 9.19, range [51.47, 88.94]